Protein AF-A0A9D6JEI1-F1 (afdb_monomer_lite)

Sequence (105 aa):
MTLRQFCEGHGYDPGNISKLERGLLPPPESKEKLTEYAKALKIRRGSDAWYQFFDLARASRGKLPPEILRKRDVVARLPLLFRTLRGQKVSEQKLNELIEMIRRA

Secondary structure (DSSP, 8-state):
--HHHHHHHHT--HHHHHHHHTTSSPPP--HHHHHHHHHHTTPPTTSHHHHHHHHHHHHTTTPPPHHHHT-HHHHHHHHHHHHHHTT----HHHHHHHHHHHHT-

Radius of gyration: 18.29 Å; chains: 1; bounding box: 38×28×50 Å

Foldseek 3Di:
DDLVVLCVVLVHDSVQVVCPVVLVHQDDPDPVVLVSVCVSVVPDPPDPVSVVSVVVSQVSVVHDDVVQVVPVVLVVCVVVVVCVVVVHDDDPVSVVVSVVVVVVD

pLDDT: mean 88.61, std 9.16, range [57.34, 98.12]

Structure (mmCIF, N/CA/C/O backbone):
data_AF-A0A9D6JEI1-F1
#
_entry.id   AF-A0A9D6JEI1-F1
#
loop_
_atom_site.group_PDB
_atom_site.id
_atom_site.type_symbol
_atom_site.label_atom_id
_atom_site.label_alt_id
_atom_site.label_comp_id
_atom_site.label_asym_id
_atom_site.label_entity_id
_atom_site.label_seq_id
_atom_site.pdbx_PDB_ins_code
_atom_site.Cartn_x
_atom_site.Cartn_y
_atom_site.Cartn_z
_atom_site.occupancy
_atom_site.B_iso_or_equiv
_atom_site.auth_seq_id
_atom_site.auth_comp_id
_atom_site.auth_asym_id
_atom_site.auth_atom_id
_atom_site.pdbx_PDB_model_num
ATOM 1 N N . MET A 1 1 ? 19.936 3.146 -13.117 1.00 81.50 1 MET A N 1
ATOM 2 C CA . MET A 1 1 ? 18.748 3.214 -13.995 1.00 81.50 1 MET A CA 1
ATOM 3 C C . MET A 1 1 ? 17.953 4.445 -13.604 1.00 81.50 1 MET A C 1
ATOM 5 O O . MET A 1 1 ? 17.748 4.641 -12.413 1.00 81.50 1 MET A O 1
ATOM 9 N N . THR A 1 2 ? 17.574 5.293 -14.559 1.00 95.25 2 THR A N 1
ATOM 10 C CA . THR A 1 2 ? 16.732 6.476 -14.300 1.00 95.25 2 THR A CA 1
ATOM 11 C C . THR A 1 2 ? 15.244 6.112 -14.307 1.00 95.25 2 THR A C 1
ATOM 13 O O . THR A 1 2 ? 14.867 5.074 -14.851 1.00 95.25 2 THR A O 1
ATOM 16 N N . LEU A 1 3 ? 14.384 6.983 -13.761 1.00 94.06 3 LEU A N 1
ATOM 17 C CA . LEU A 1 3 ? 12.925 6.807 -13.813 1.00 94.06 3 LEU A CA 1
ATOM 18 C C . LEU A 1 3 ? 12.420 6.657 -15.253 1.00 94.06 3 LEU A C 1
ATOM 20 O O . LEU A 1 3 ? 11.597 5.797 -15.543 1.00 94.06 3 LEU A O 1
ATOM 24 N N . ARG A 1 4 ? 12.947 7.480 -16.167 1.00 95.50 4 ARG A N 1
ATOM 25 C CA . ARG A 1 4 ? 12.587 7.441 -17.587 1.00 95.50 4 ARG A CA 1
ATOM 26 C C . ARG A 1 4 ? 12.986 6.110 -18.227 1.00 95.50 4 ARG A C 1
ATOM 28 O O . ARG A 1 4 ? 12.140 5.487 -18.850 1.00 95.50 4 ARG A O 1
ATOM 35 N N . GLN A 1 5 ? 14.213 5.639 -17.985 1.00 96.88 5 GLN A N 1
ATOM 36 C CA . GLN A 1 5 ? 14.676 4.331 -18.470 1.00 96.88 5 GLN A CA 1
ATOM 37 C C . GLN A 1 5 ? 13.832 3.177 -17.913 1.00 96.88 5 GLN A C 1
ATOM 39 O O . GLN A 1 5 ? 13.511 2.240 -18.637 1.00 96.88 5 GLN A O 1
ATOM 44 N N . PHE A 1 6 ? 13.447 3.248 -16.635 1.00 96.69 6 PHE A N 1
ATOM 45 C CA . PHE A 1 6 ? 12.542 2.273 -16.028 1.00 96.69 6 PHE A CA 1
ATOM 46 C C . PHE A 1 6 ? 11.169 2.281 -16.711 1.00 96.69 6 PHE A C 1
ATOM 48 O O . PHE A 1 6 ? 10.646 1.229 -17.067 1.00 96.69 6 PHE A O 1
ATOM 55 N N . CYS A 1 7 ? 10.600 3.466 -16.928 1.00 97.19 7 CYS A N 1
ATOM 56 C CA . CYS A 1 7 ? 9.298 3.612 -17.566 1.00 97.19 7 CYS A CA 1
ATOM 57 C C . CYS A 1 7 ? 9.310 3.109 -19.014 1.00 97.19 7 CYS A C 1
ATOM 59 O O . CYS A 1 7 ? 8.421 2.354 -19.393 1.00 97.19 7 CYS A O 1
ATOM 61 N N . GLU A 1 8 ? 10.335 3.452 -19.796 1.00 96.62 8 GLU A N 1
ATOM 62 C CA . GLU A 1 8 ? 10.514 2.967 -21.171 1.00 96.62 8 GLU A CA 1
ATOM 63 C C . GLU A 1 8 ? 10.635 1.438 -21.218 1.00 96.62 8 GLU A C 1
ATOM 65 O O . GLU A 1 8 ? 9.954 0.794 -22.013 1.00 96.62 8 GLU A O 1
ATOM 70 N N . GLY A 1 9 ? 11.419 0.841 -20.313 1.00 96.25 9 GLY A N 1
ATOM 71 C CA . GLY A 1 9 ? 11.599 -0.613 -20.239 1.00 96.25 9 GLY A CA 1
ATOM 72 C C . GLY A 1 9 ? 10.340 -1.401 -19.857 1.00 96.25 9 GLY A C 1
ATOM 73 O O . GLY A 1 9 ? 10.287 -2.610 -20.081 1.00 96.25 9 GLY A O 1
ATOM 74 N N . HIS A 1 10 ? 9.325 -0.737 -19.298 1.00 96.00 10 HIS A N 1
ATOM 75 C CA . HIS A 1 10 ? 8.085 -1.367 -18.842 1.00 96.00 10 HIS A CA 1
ATOM 76 C C . HIS A 1 10 ? 6.810 -0.796 -19.489 1.00 96.00 10 HIS A C 1
ATOM 78 O O . HIS A 1 10 ? 5.712 -1.228 -19.144 1.00 96.00 10 HIS A O 1
ATOM 84 N N . GLY A 1 11 ? 6.929 0.143 -20.434 1.00 95.75 11 GLY A N 1
ATOM 85 C CA . GLY A 1 11 ? 5.782 0.772 -21.098 1.00 95.75 11 GLY A CA 1
ATOM 86 C C . GLY A 1 11 ? 4.937 1.659 -20.175 1.00 95.75 11 GLY A C 1
ATOM 87 O O . GLY A 1 11 ? 3.721 1.749 -20.341 1.00 95.75 11 GLY A O 1
ATOM 88 N N . TYR A 1 12 ? 5.553 2.285 -19.171 1.00 97.06 12 TYR A N 1
ATOM 89 C CA . TYR A 1 12 ? 4.872 3.191 -18.244 1.00 97.06 12 TYR A CA 1
ATOM 90 C C . TYR A 1 12 ? 4.976 4.643 -18.701 1.00 97.06 12 TYR A C 1
ATOM 92 O O . TYR A 1 12 ? 5.967 5.046 -19.303 1.00 97.06 12 TYR A O 1
ATOM 100 N N . ASP A 1 13 ? 3.976 5.454 -18.352 1.00 97.00 13 ASP A N 1
ATOM 101 C CA . ASP A 1 13 ? 4.052 6.903 -18.537 1.00 97.00 13 ASP A CA 1
ATOM 102 C C . ASP A 1 13 ? 4.940 7.535 -17.442 1.00 97.00 13 ASP A C 1
ATOM 104 O O . ASP A 1 13 ? 4.585 7.460 -16.257 1.00 97.00 13 ASP A O 1
ATOM 108 N N . PRO A 1 14 ? 6.067 8.190 -17.791 1.00 96.81 14 PRO A N 1
ATOM 109 C CA . PRO A 1 14 ? 6.971 8.776 -16.801 1.00 96.81 14 PRO A CA 1
ATOM 110 C C . PRO A 1 14 ? 6.313 9.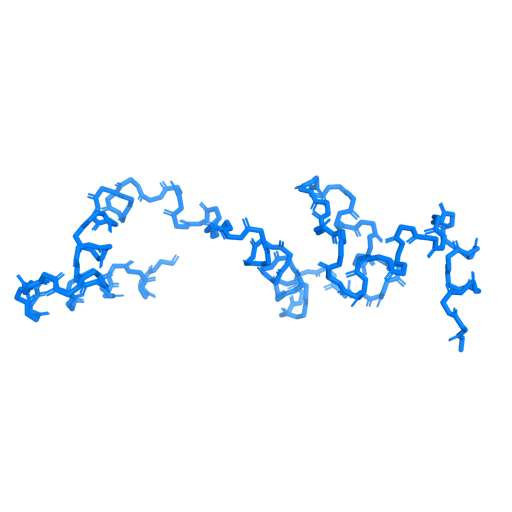858 -15.937 1.00 96.81 14 PRO A C 1
ATOM 112 O O . PRO A 1 14 ? 6.689 10.031 -14.777 1.00 96.81 14 PRO A O 1
ATOM 115 N N . GLY A 1 15 ? 5.327 10.584 -16.477 1.00 97.38 15 GLY A N 1
ATOM 116 C CA . GLY A 1 15 ? 4.589 11.611 -15.743 1.00 97.38 15 GLY A CA 1
ATOM 117 C C . GLY A 1 15 ? 3.735 11.016 -14.624 1.00 97.38 15 GLY A C 1
ATOM 118 O O . GLY A 1 15 ? 3.756 11.512 -13.496 1.00 97.38 15 GLY A O 1
ATOM 119 N N . ASN A 1 16 ? 3.026 9.928 -14.911 1.00 96.88 16 ASN A N 1
ATOM 120 C CA . ASN A 1 16 ? 2.216 9.194 -13.948 1.00 96.88 16 ASN A CA 1
ATOM 121 C C . ASN A 1 16 ? 3.078 8.530 -12.880 1.00 96.88 16 ASN A C 1
ATOM 123 O O . ASN A 1 16 ? 2.767 8.681 -11.700 1.00 96.88 16 ASN A O 1
ATOM 127 N N . ILE A 1 17 ? 4.176 7.864 -13.256 1.00 96.88 17 ILE A N 1
ATOM 128 C CA . ILE A 1 17 ? 5.077 7.270 -12.259 1.00 96.88 17 ILE A CA 1
ATOM 129 C C . ILE A 1 17 ? 5.728 8.367 -11.403 1.00 96.88 17 ILE A C 1
ATOM 131 O O . ILE A 1 17 ? 5.743 8.249 -10.184 1.00 96.88 17 ILE A O 1
ATOM 135 N N . SER A 1 18 ? 6.145 9.496 -11.987 1.00 97.06 18 SER A N 1
ATOM 136 C CA . SER A 1 18 ? 6.675 10.631 -11.215 1.00 97.06 18 SER A CA 1
ATOM 137 C C . SER A 1 18 ? 5.657 11.212 -10.230 1.00 97.06 18 SER A C 1
ATOM 139 O O . SER A 1 18 ? 6.014 11.594 -9.114 1.00 97.06 18 SER A O 1
ATOM 141 N N . LYS A 1 19 ? 4.384 11.337 -10.627 1.00 97.75 19 LYS A N 1
ATOM 142 C CA . LYS A 1 19 ? 3.319 11.781 -9.717 1.00 97.75 19 LYS A CA 1
ATOM 143 C C . LYS A 1 19 ? 3.061 10.742 -8.625 1.00 97.75 19 LYS A C 1
ATOM 145 O O . LYS A 1 19 ? 2.830 11.137 -7.487 1.00 97.75 19 LYS A O 1
ATOM 150 N N . LEU A 1 20 ? 3.123 9.453 -8.959 1.00 95.94 20 LEU A N 1
ATOM 151 C CA . LEU A 1 20 ? 2.948 8.348 -8.019 1.00 95.94 20 LEU A CA 1
ATOM 152 C C . LEU A 1 20 ? 4.054 8.332 -6.955 1.00 95.94 20 LEU A C 1
ATOM 154 O O . LEU A 1 20 ? 3.744 8.325 -5.769 1.00 95.94 20 LEU A O 1
ATOM 158 N N . GLU A 1 21 ? 5.326 8.409 -7.357 1.00 93.69 21 GLU A N 1
ATOM 159 C CA . GLU A 1 21 ? 6.472 8.424 -6.431 1.00 93.69 21 GLU A CA 1
ATOM 160 C C . GLU A 1 21 ? 6.454 9.631 -5.485 1.00 93.69 21 GLU A C 1
ATOM 162 O O . GLU A 1 21 ? 6.887 9.534 -4.340 1.00 93.69 21 GLU A O 1
ATOM 167 N N . ARG A 1 22 ? 5.907 10.766 -5.937 1.00 95.06 22 ARG A N 1
ATOM 168 C CA . ARG A 1 22 ? 5.755 11.985 -5.125 1.00 95.06 22 ARG A CA 1
ATOM 169 C C . ARG A 1 22 ? 4.457 12.035 -4.316 1.00 95.06 22 ARG A C 1
ATOM 171 O O . ARG A 1 22 ? 4.191 13.048 -3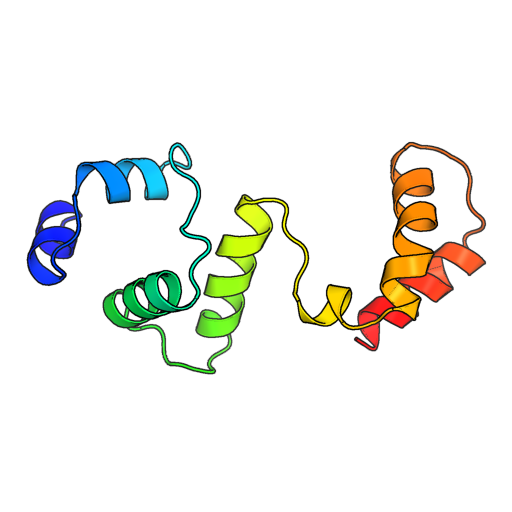.677 1.00 95.06 22 ARG A O 1
ATOM 178 N N . GLY A 1 23 ? 3.621 10.998 -4.382 1.00 91.62 23 GLY A N 1
ATOM 179 C CA . GLY A 1 23 ? 2.333 10.951 -3.684 1.00 91.62 23 GLY A CA 1
ATOM 180 C C . GLY A 1 23 ? 1.267 11.914 -4.227 1.00 91.62 23 GLY A C 1
ATOM 181 O O . GLY A 1 23 ? 0.245 12.114 -3.580 1.00 91.62 23 GLY A O 1
ATOM 182 N N . LEU A 1 24 ? 1.477 12.503 -5.410 1.00 94.81 24 LEU A N 1
ATOM 183 C CA . LEU A 1 24 ? 0.502 13.374 -6.086 1.00 94.81 24 LEU A CA 1
ATOM 184 C C . LEU A 1 24 ? -0.559 12.580 -6.854 1.00 94.81 24 LEU A C 1
ATOM 186 O O . LEU A 1 24 ? -1.647 13.086 -7.122 1.00 94.81 24 LEU A O 1
ATOM 190 N N . LEU A 1 25 ? -0.226 11.351 -7.247 1.00 95.31 25 LEU A N 1
ATOM 191 C CA . LEU A 1 25 ? -1.152 10.389 -7.830 1.00 95.31 25 LEU A CA 1
ATOM 192 C C . LEU A 1 25 ? -1.248 9.204 -6.867 1.00 95.31 25 LEU A C 1
ATOM 194 O O . LEU A 1 25 ? -0.215 8.615 -6.547 1.00 95.31 25 LEU A O 1
ATOM 198 N N . PRO A 1 26 ? -2.444 8.825 -6.397 1.00 94.31 26 PRO A N 1
ATOM 199 C CA . PRO A 1 26 ? -2.561 7.655 -5.548 1.00 94.31 26 PRO A CA 1
ATOM 200 C C . PRO A 1 26 ? -2.281 6.379 -6.364 1.00 94.31 26 PRO A C 1
ATOM 202 O O . PRO A 1 26 ? -2.543 6.347 -7.572 1.00 94.31 26 PRO A O 1
ATOM 205 N N . PRO A 1 27 ? -1.799 5.300 -5.727 1.00 95.19 27 PRO A N 1
ATOM 206 C CA . PRO A 1 27 ? -1.544 4.044 -6.421 1.00 95.19 27 PRO A CA 1
ATOM 207 C C . PRO A 1 27 ? -2.822 3.469 -7.045 1.00 95.19 27 PRO A C 1
ATOM 209 O O . PRO A 1 27 ? -3.936 3.760 -6.580 1.00 95.19 27 PRO A O 1
ATOM 212 N N . PRO A 1 28 ? -2.684 2.651 -8.104 1.00 94.56 28 PRO A N 1
ATOM 213 C CA . PRO A 1 28 ? -3.824 2.009 -8.741 1.00 94.56 28 PRO A CA 1
ATOM 214 C C . PRO A 1 28 ? -4.520 1.051 -7.771 1.00 94.56 28 PRO A C 1
ATOM 216 O O . PR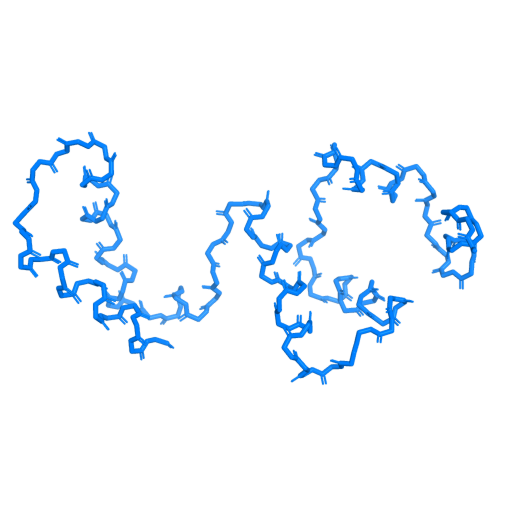O A 1 28 ? -3.878 0.375 -6.972 1.00 94.56 28 PRO A O 1
ATOM 219 N N . GLU A 1 29 ? -5.848 0.968 -7.862 1.00 90.12 29 GLU A N 1
ATOM 220 C CA . GLU A 1 29 ? -6.636 0.034 -7.042 1.00 90.12 29 GLU A CA 1
ATOM 221 C C . GLU A 1 29 ? -6.656 -1.386 -7.609 1.00 90.12 29 GLU A C 1
ATOM 223 O O . GLU A 1 29 ? -6.826 -2.352 -6.864 1.00 90.12 29 GLU A O 1
ATOM 228 N N . SER A 1 30 ? -6.494 -1.507 -8.930 1.00 93.75 30 SER A N 1
ATOM 229 C CA . SER A 1 30 ? -6.461 -2.791 -9.624 1.00 93.75 30 SER A CA 1
ATOM 230 C C . SER A 1 30 ? -5.299 -3.634 -9.107 1.00 93.75 30 SER A C 1
ATOM 232 O O . SER A 1 30 ? -4.130 -3.233 -9.148 1.00 93.75 30 SER A O 1
ATOM 234 N N . LYS A 1 31 ? -5.634 -4.845 -8.655 1.00 92.19 31 LYS A N 1
ATOM 235 C CA . LYS A 1 31 ? -4.649 -5.841 -8.236 1.00 92.19 31 LYS A CA 1
ATOM 236 C C . LYS A 1 31 ? -3.734 -6.213 -9.398 1.00 92.19 31 LYS A C 1
ATOM 238 O O . LYS A 1 31 ? -2.555 -6.472 -9.176 1.00 92.19 31 LYS A O 1
ATOM 243 N N . GLU A 1 32 ? -4.261 -6.221 -10.614 1.00 96.12 32 GLU A N 1
ATOM 244 C CA . GLU A 1 32 ? -3.548 -6.533 -11.849 1.00 96.12 32 GLU A CA 1
ATOM 245 C C . GLU A 1 32 ? -2.446 -5.497 -12.089 1.00 96.12 32 GLU A C 1
ATOM 247 O O . GLU A 1 32 ? -1.281 -5.875 -12.219 1.00 96.12 32 GLU A O 1
ATOM 252 N N . LYS A 1 33 ? -2.772 -4.198 -12.016 1.00 95.94 33 LYS A N 1
ATOM 253 C CA . LYS A 1 33 ? -1.783 -3.126 -12.214 1.00 95.94 33 LYS A CA 1
ATOM 254 C C . LYS A 1 33 ? -0.742 -3.066 -11.092 1.00 95.94 33 LYS A C 1
ATOM 256 O O . LYS A 1 33 ? 0.441 -2.881 -11.358 1.00 95.94 33 LYS A O 1
ATOM 261 N N . LEU A 1 34 ? -1.144 -3.295 -9.840 1.00 96.06 34 LEU A N 1
ATOM 262 C CA . LEU A 1 34 ? -0.190 -3.423 -8.728 1.00 96.06 34 LEU A CA 1
ATOM 263 C C . LEU A 1 34 ? 0.730 -4.644 -8.892 1.00 96.06 34 LEU A C 1
ATOM 265 O O . LEU A 1 34 ? 1.922 -4.563 -8.610 1.00 96.06 34 LEU A O 1
ATOM 269 N N . THR A 1 35 ? 0.203 -5.765 -9.392 1.00 97.31 35 THR A N 1
ATOM 270 C CA . THR A 1 35 ? 0.995 -6.970 -9.698 1.00 97.31 35 THR A CA 1
ATOM 271 C C . THR A 1 35 ? 2.013 -6.685 -10.805 1.00 97.31 35 THR A C 1
ATOM 273 O O . THR A 1 35 ? 3.143 -7.160 -10.728 1.00 97.31 35 THR A O 1
ATOM 276 N N . GLU A 1 36 ? 1.635 -5.911 -11.822 1.00 97.38 36 GLU A N 1
ATOM 277 C CA . GLU A 1 36 ? 2.523 -5.453 -12.899 1.00 97.38 36 GLU A CA 1
ATOM 278 C C . GLU A 1 36 ? 3.683 -4.606 -12.354 1.00 97.38 36 GLU A C 1
ATOM 280 O O . GLU A 1 36 ? 4.846 -4.906 -12.628 1.00 97.38 36 GLU A O 1
ATOM 285 N N . TYR A 1 37 ? 3.393 -3.633 -11.486 1.00 97.31 37 TYR A N 1
ATOM 286 C CA . TYR A 1 37 ? 4.424 -2.822 -10.829 1.00 97.31 37 TYR A CA 1
ATOM 287 C C . TYR A 1 37 ? 5.350 -3.658 -9.950 1.00 97.31 37 TYR A C 1
ATOM 289 O O . TYR A 1 37 ? 6.568 -3.540 -10.059 1.00 97.31 37 TYR A O 1
ATOM 297 N N . ALA A 1 38 ? 4.798 -4.555 -9.133 1.00 97.75 38 ALA A N 1
ATOM 298 C CA . ALA A 1 38 ? 5.598 -5.438 -8.293 1.00 97.75 38 ALA A CA 1
ATOM 299 C C . ALA A 1 38 ? 6.527 -6.340 -9.128 1.00 97.75 38 ALA A C 1
ATOM 301 O O . ALA A 1 38 ? 7.685 -6.537 -8.761 1.00 97.75 38 ALA A O 1
ATOM 302 N N . LYS A 1 39 ? 6.062 -6.834 -10.285 1.00 97.50 39 LYS A N 1
ATOM 303 C CA . LYS A 1 39 ? 6.896 -7.583 -11.240 1.00 97.50 39 LYS A CA 1
ATOM 304 C C . LYS A 1 39 ? 8.014 -6.723 -11.831 1.00 97.50 39 LYS A C 1
ATOM 306 O O . LYS A 1 39 ? 9.154 -7.177 -11.860 1.00 97.50 39 LYS A O 1
ATOM 311 N N . ALA A 1 40 ? 7.715 -5.498 -12.266 1.00 96.94 40 ALA A N 1
ATOM 312 C CA . ALA A 1 40 ? 8.719 -4.571 -12.797 1.00 96.94 40 ALA A CA 1
ATOM 313 C C . ALA A 1 40 ? 9.788 -4.205 -11.753 1.00 96.94 40 ALA A C 1
ATOM 315 O O . ALA A 1 40 ? 10.975 -4.144 -12.062 1.00 96.94 40 ALA A O 1
ATOM 316 N N . LEU A 1 41 ? 9.379 -4.073 -10.490 1.00 95.94 41 LEU A N 1
ATOM 317 C CA . LEU A 1 41 ? 10.264 -3.868 -9.340 1.00 95.94 41 LEU A CA 1
ATOM 318 C C . LEU A 1 41 ? 10.950 -5.156 -8.853 1.00 95.94 41 LEU A C 1
ATOM 320 O O . LEU A 1 41 ? 11.685 -5.126 -7.869 1.00 95.94 41 LEU A O 1
ATOM 324 N N . LYS A 1 42 ? 10.729 -6.290 -9.532 1.00 96.88 42 LYS A N 1
ATOM 325 C CA . LYS A 1 42 ? 11.305 -7.606 -9.210 1.00 96.88 42 LYS A CA 1
ATOM 326 C C . LYS A 1 42 ? 10.981 -8.087 -7.790 1.00 96.88 42 LYS A C 1
ATOM 328 O O . LYS A 1 42 ? 11.738 -8.849 -7.190 1.00 96.88 42 LYS A O 1
ATOM 333 N N . ILE A 1 43 ? 9.829 -7.688 -7.259 1.00 98.12 43 ILE A N 1
ATOM 334 C CA . ILE A 1 43 ? 9.340 -8.149 -5.962 1.00 98.12 43 ILE A CA 1
ATOM 335 C C . ILE A 1 43 ? 8.820 -9.581 -6.125 1.00 98.12 43 ILE A C 1
ATOM 337 O O . ILE A 1 43 ? 7.878 -9.845 -6.878 1.00 98.12 43 ILE A O 1
ATOM 341 N N . ARG A 1 44 ? 9.438 -10.529 -5.413 1.00 97.75 44 ARG A N 1
ATOM 342 C CA . ARG A 1 44 ? 9.064 -11.948 -5.475 1.00 97.75 44 ARG A CA 1
ATOM 343 C C . ARG A 1 44 ? 7.644 -12.153 -4.950 1.00 97.75 44 ARG A C 1
ATOM 345 O O . ARG A 1 44 ? 7.362 -11.857 -3.797 1.00 97.75 44 ARG A O 1
ATOM 352 N N . ARG A 1 45 ? 6.763 -12.738 -5.763 1.00 96.56 45 ARG A N 1
ATOM 353 C CA . ARG A 1 45 ? 5.388 -13.050 -5.351 1.00 96.56 45 ARG A CA 1
ATOM 354 C C . ARG A 1 45 ? 5.366 -13.919 -4.090 1.00 96.56 45 ARG A C 1
ATOM 356 O O . ARG A 1 45 ? 6.040 -14.944 -4.041 1.00 96.56 45 ARG A O 1
ATOM 363 N N . GLY A 1 46 ? 4.553 -13.515 -3.115 1.00 94.81 46 GLY A N 1
ATOM 364 C CA . GLY A 1 46 ? 4.379 -14.229 -1.849 1.00 94.81 46 GLY A CA 1
ATOM 365 C C . GLY A 1 46 ? 5.489 -14.002 -0.820 1.00 94.81 46 GLY A C 1
ATOM 366 O O . GLY A 1 46 ? 5.435 -14.627 0.231 1.00 94.81 46 GLY A O 1
ATOM 367 N N . SER A 1 47 ? 6.474 -13.140 -1.095 1.00 97.75 47 SER A N 1
ATOM 368 C CA . SER A 1 47 ? 7.418 -12.683 -0.070 1.00 97.75 47 SER A CA 1
ATOM 369 C C . SER A 1 47 ? 6.788 -11.631 0.846 1.00 97.75 47 SER A C 1
ATOM 371 O O . SER A 1 47 ? 5.781 -11.013 0.498 1.00 97.75 47 SER A O 1
ATOM 373 N N . ASP A 1 48 ? 7.427 -11.345 1.976 1.00 96.69 48 ASP A N 1
ATOM 374 C CA . ASP A 1 48 ? 6.984 -10.268 2.870 1.00 96.69 48 ASP A CA 1
ATOM 375 C C . ASP A 1 48 ? 6.976 -8.908 2.162 1.00 96.69 48 ASP A C 1
ATOM 377 O O . ASP A 1 48 ? 6.015 -8.153 2.275 1.00 96.69 48 ASP A O 1
ATOM 381 N N . ALA A 1 49 ? 7.987 -8.638 1.326 1.00 97.75 49 ALA A N 1
ATOM 382 C CA . ALA A 1 49 ? 8.042 -7.432 0.501 1.00 97.75 49 ALA A CA 1
ATOM 383 C C . ALA A 1 49 ? 6.867 -7.342 -0.488 1.00 97.75 49 ALA A C 1
ATOM 385 O O . ALA A 1 49 ? 6.391 -6.248 -0.789 1.00 97.75 49 ALA A O 1
ATOM 386 N N . TRP A 1 50 ? 6.370 -8.482 -0.983 1.00 97.12 50 TRP A N 1
ATOM 387 C CA . TRP A 1 50 ? 5.161 -8.517 -1.801 1.00 97.12 50 TRP A CA 1
ATOM 388 C C . TRP A 1 50 ? 3.946 -8.084 -0.992 1.00 97.12 50 TRP A C 1
ATOM 390 O O . TRP A 1 50 ? 3.239 -7.180 -1.419 1.00 97.12 50 TRP A O 1
ATOM 400 N N . TYR A 1 51 ? 3.701 -8.674 0.176 1.00 94.44 51 TYR A N 1
ATOM 401 C CA . TYR A 1 51 ? 2.552 -8.284 1.000 1.00 94.44 51 TYR A CA 1
ATOM 402 C C . TYR A 1 51 ? 2.643 -6.819 1.439 1.00 94.44 51 TYR A C 1
ATOM 404 O O . TYR A 1 51 ? 1.704 -6.055 1.210 1.00 94.44 51 TYR A O 1
ATOM 412 N N . GLN A 1 52 ? 3.820 -6.392 1.902 1.00 95.19 52 GLN A N 1
ATOM 413 C CA . GLN A 1 52 ? 4.090 -5.011 2.287 1.00 95.19 52 GLN A CA 1
ATOM 414 C C . GLN A 1 52 ? 3.822 -4.022 1.144 1.00 95.19 52 GLN A C 1
ATOM 416 O O . GLN A 1 52 ? 3.208 -2.981 1.368 1.00 95.19 52 GLN A O 1
ATOM 421 N N . PHE A 1 53 ? 4.225 -4.340 -0.090 1.00 96.38 53 PHE A N 1
ATOM 422 C CA . PHE A 1 53 ? 3.965 -3.488 -1.253 1.00 96.38 53 PHE A CA 1
ATOM 423 C C . PHE A 1 53 ? 2.463 -3.236 -1.460 1.00 96.38 53 PHE A C 1
ATOM 425 O O . PHE A 1 53 ? 2.036 -2.095 -1.652 1.00 96.38 53 PHE A O 1
ATOM 432 N N . PHE A 1 54 ? 1.643 -4.288 -1.387 1.00 94.69 54 PHE A N 1
ATOM 433 C CA . PHE A 1 54 ? 0.194 -4.155 -1.548 1.00 94.69 54 PHE A CA 1
ATOM 434 C C . PHE A 1 54 ? -0.457 -3.439 -0.361 1.00 94.69 54 PHE A C 1
ATOM 436 O O . PHE A 1 54 ? -1.408 -2.679 -0.558 1.00 94.69 54 PHE A O 1
ATOM 443 N N . ASP A 1 55 ? 0.043 -3.647 0.853 1.00 92.69 55 ASP A N 1
ATOM 444 C CA . ASP A 1 55 ? -0.497 -2.999 2.047 1.00 92.69 55 ASP A CA 1
ATOM 445 C C . ASP A 1 55 ? -0.196 -1.503 2.064 1.00 92.69 55 ASP A C 1
ATOM 447 O O . ASP A 1 55 ? -1.099 -0.709 2.324 1.00 92.69 55 ASP A O 1
ATOM 451 N N . LEU A 1 56 ? 1.009 -1.090 1.661 1.00 93.50 56 LEU A N 1
ATOM 452 C CA . LEU A 1 56 ? 1.353 0.324 1.480 1.00 93.50 56 LEU A CA 1
ATOM 453 C C . LEU A 1 56 ? 0.487 0.986 0.398 1.00 93.50 56 LEU A C 1
ATOM 455 O O . LEU A 1 56 ? -0.020 2.099 0.586 1.00 93.50 56 LEU A O 1
ATOM 459 N N . ALA A 1 57 ? 0.243 0.287 -0.715 1.00 94.38 57 ALA A N 1
ATOM 460 C CA . ALA A 1 57 ? -0.642 0.782 -1.765 1.00 94.38 57 ALA A CA 1
ATOM 461 C C . ALA A 1 57 ? -2.088 0.985 -1.270 1.00 94.38 57 ALA A C 1
ATOM 463 O O . ALA A 1 57 ? -2.754 1.938 -1.668 1.00 94.38 57 ALA A O 1
ATOM 464 N N . ARG A 1 58 ? -2.589 0.130 -0.372 1.00 92.19 58 ARG A N 1
ATOM 465 C CA . ARG A 1 58 ? -3.923 0.296 0.233 1.00 92.19 58 ARG A CA 1
ATOM 466 C C . ARG A 1 58 ? -3.953 1.382 1.299 1.00 92.19 58 ARG A C 1
ATOM 468 O O . ARG A 1 58 ? -4.862 2.213 1.285 1.00 92.19 58 ARG A O 1
ATOM 475 N N . ALA A 1 59 ? -2.963 1.395 2.186 1.00 89.75 59 ALA A N 1
ATOM 476 C CA . ALA A 1 59 ? -2.869 2.338 3.293 1.00 89.75 59 ALA A CA 1
ATOM 477 C C . ALA A 1 59 ? -2.784 3.786 2.792 1.00 89.75 59 ALA A C 1
ATOM 479 O O . ALA A 1 59 ? -3.505 4.646 3.289 1.00 89.75 59 ALA A O 1
ATOM 480 N N . SER A 1 60 ? -2.002 4.040 1.736 1.00 89.44 60 SER A N 1
ATOM 481 C CA . SER A 1 60 ? -1.934 5.358 1.077 1.00 89.44 60 SER A CA 1
ATOM 482 C C . SER A 1 60 ? -3.271 5.829 0.487 1.00 89.44 60 SER A C 1
ATOM 484 O O . SER A 1 60 ? -3.467 7.024 0.285 1.00 89.44 60 SER A O 1
ATOM 486 N N . ARG A 1 61 ? -4.218 4.912 0.251 1.00 90.25 61 ARG A N 1
ATOM 487 C CA . ARG A 1 61 ? -5.594 5.216 -0.171 1.00 90.25 61 ARG A CA 1
ATOM 488 C C . ARG A 1 61 ? -6.599 5.214 0.983 1.00 90.25 61 ARG A C 1
ATOM 490 O O . ARG A 1 61 ? -7.802 5.248 0.734 1.00 90.25 61 ARG A O 1
ATOM 497 N N . GLY A 1 62 ? -6.136 5.102 2.229 1.00 87.62 62 GLY A N 1
ATOM 498 C CA . GLY A 1 62 ? -6.996 4.980 3.406 1.00 87.62 62 GLY A CA 1
ATOM 499 C C . GLY A 1 62 ? -7.853 3.709 3.413 1.00 87.62 62 GLY A C 1
ATOM 500 O O . GLY A 1 62 ? -8.903 3.681 4.052 1.00 87.62 62 GLY A O 1
ATOM 501 N N . LYS A 1 63 ? -7.450 2.660 2.681 1.00 88.88 63 LYS A N 1
ATOM 502 C CA . LYS A 1 63 ? -8.195 1.398 2.609 1.00 88.88 63 LYS A CA 1
ATOM 503 C C . LYS A 1 63 ? -7.691 0.404 3.648 1.00 88.88 63 LYS A C 1
ATOM 505 O O . LYS A 1 63 ? -6.490 0.185 3.778 1.00 88.88 63 LYS A O 1
ATOM 510 N N . LEU A 1 64 ? -8.630 -0.246 4.332 1.00 84.69 64 LEU A N 1
ATOM 511 C CA . LEU A 1 64 ? -8.331 -1.368 5.217 1.00 84.69 64 LEU A CA 1
ATOM 512 C C . LEU A 1 64 ? -7.966 -2.629 4.411 1.00 84.69 64 LEU A C 1
ATOM 514 O O . LEU A 1 64 ? -8.500 -2.825 3.311 1.00 84.69 64 LEU 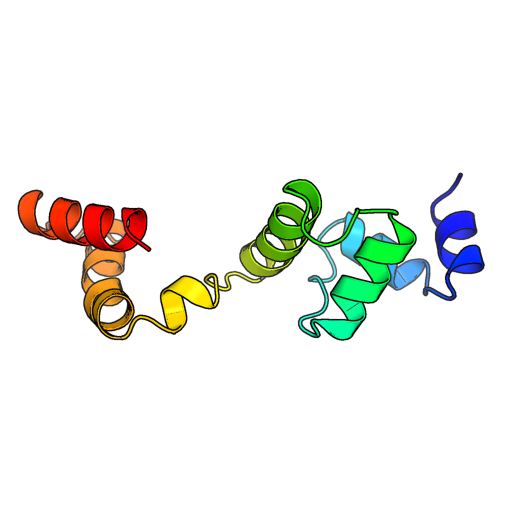A O 1
ATOM 518 N N . PRO A 1 65 ? -7.106 -3.507 4.959 1.00 82.50 65 PRO A N 1
ATOM 519 C CA . PRO A 1 65 ? -6.842 -4.825 4.396 1.00 82.50 65 PRO A CA 1
ATOM 520 C C . PRO A 1 65 ? -8.138 -5.632 4.170 1.00 82.50 65 PRO A C 1
ATOM 522 O O . PRO A 1 65 ? -9.008 -5.660 5.052 1.00 82.50 65 PRO A O 1
ATOM 525 N N . PRO A 1 66 ? -8.303 -6.303 3.012 1.00 82.19 66 PRO A N 1
ATOM 526 C CA . PRO A 1 66 ? -9.463 -7.153 2.730 1.00 82.19 66 PRO A CA 1
ATOM 527 C C . PRO A 1 66 ? -9.715 -8.234 3.787 1.00 82.19 66 PRO A C 1
ATOM 529 O O . PRO A 1 66 ? -10.855 -8.638 4.002 1.00 82.19 66 PRO A O 1
ATOM 532 N N . GLU A 1 67 ? -8.659 -8.700 4.442 1.00 82.44 67 GLU A N 1
ATOM 533 C CA . GLU A 1 67 ? -8.668 -9.706 5.501 1.00 82.44 67 GLU A CA 1
ATOM 534 C C . GLU A 1 67 ? -9.479 -9.221 6.709 1.00 82.44 67 GLU A C 1
ATOM 536 O O . GLU A 1 67 ? -10.261 -9.989 7.269 1.00 82.44 67 GLU A O 1
ATOM 541 N N . ILE A 1 68 ? -9.378 -7.928 7.041 1.00 83.88 68 ILE A N 1
ATOM 542 C CA . ILE A 1 68 ? -10.186 -7.279 8.082 1.00 83.88 68 ILE A CA 1
ATOM 543 C C . ILE A 1 68 ? -11.633 -7.136 7.606 1.00 83.88 68 ILE A C 1
ATOM 545 O O . ILE A 1 68 ? -12.566 -7.465 8.334 1.00 83.88 68 ILE A O 1
ATOM 549 N N . LEU A 1 69 ? -11.833 -6.687 6.363 1.00 85.50 69 LEU A N 1
ATOM 550 C CA . LEU A 1 69 ? -13.170 -6.431 5.809 1.00 85.50 69 LEU A CA 1
ATOM 551 C C . LEU A 1 69 ? -14.021 -7.700 5.646 1.00 85.50 69 LEU A C 1
ATOM 553 O O . LEU A 1 69 ? -15.248 -7.630 5.683 1.00 85.50 69 LEU A O 1
ATOM 557 N N . ARG A 1 70 ? -13.393 -8.868 5.475 1.00 87.44 70 ARG A N 1
ATOM 558 C CA . ARG A 1 70 ? -14.089 -10.162 5.387 1.00 87.44 70 ARG A CA 1
ATOM 559 C C . ARG A 1 70 ? -14.638 -10.642 6.734 1.00 87.44 70 ARG A C 1
ATOM 561 O O . ARG A 1 70 ? -15.548 -11.469 6.750 1.00 87.44 70 ARG A O 1
ATOM 568 N N . LYS A 1 71 ? -14.122 -10.123 7.851 1.00 85.50 71 LYS A N 1
ATOM 569 C CA . LYS A 1 71 ? -14.504 -10.525 9.210 1.00 85.50 71 LYS A CA 1
ATOM 570 C C . LYS A 1 71 ? -15.617 -9.625 9.722 1.00 85.50 71 LYS A C 1
ATOM 572 O O . LYS A 1 71 ? -15.382 -8.532 10.234 1.00 85.50 71 LYS A O 1
ATOM 577 N N . ARG A 1 72 ? -16.861 -10.067 9.512 1.00 85.88 72 ARG A N 1
ATOM 578 C CA . ARG A 1 72 ? -18.073 -9.281 9.817 1.00 85.88 72 ARG A CA 1
ATOM 579 C C . ARG A 1 72 ? -18.133 -8.830 11.278 1.00 85.88 72 ARG A C 1
ATOM 581 O O . ARG A 1 72 ? -18.588 -7.727 11.555 1.00 85.88 72 ARG A O 1
ATOM 588 N N . ASP A 1 73 ? -17.658 -9.669 12.186 1.00 84.44 73 ASP A N 1
ATOM 589 C CA . ASP A 1 73 ? -17.524 -9.414 13.618 1.00 84.44 73 ASP A CA 1
ATOM 590 C C . ASP A 1 73 ? -16.536 -8.278 13.927 1.00 84.44 73 ASP A C 1
ATOM 592 O O . ASP A 1 73 ? -16.850 -7.393 14.726 1.00 84.44 73 ASP A O 1
ATOM 596 N N . VAL A 1 74 ? -15.382 -8.248 13.252 1.00 85.31 74 VAL A N 1
ATOM 597 C CA . VAL A 1 74 ? -14.400 -7.158 13.368 1.00 85.31 74 VAL A CA 1
ATOM 598 C C . VAL A 1 74 ? -14.978 -5.866 12.793 1.00 85.31 74 VAL A C 1
ATOM 600 O O . VAL A 1 74 ? -14.967 -4.832 13.463 1.00 85.31 74 VAL A O 1
ATOM 603 N N . VAL A 1 75 ? -15.554 -5.927 11.588 1.00 86.38 75 VAL A N 1
ATOM 604 C CA . VAL A 1 75 ? -16.162 -4.767 10.914 1.00 86.38 75 VAL A CA 1
ATOM 605 C C . VAL A 1 75 ? -17.278 -4.148 11.759 1.00 86.38 75 VAL A C 1
ATOM 607 O O . VAL A 1 75 ? -17.313 -2.929 11.920 1.00 86.38 75 VAL A O 1
ATOM 610 N N . ALA A 1 76 ? -18.143 -4.968 12.363 1.00 87.00 76 ALA A N 1
ATOM 611 C CA . ALA A 1 76 ? -19.227 -4.505 13.231 1.00 87.00 76 ALA A CA 1
ATOM 612 C C . ALA A 1 76 ?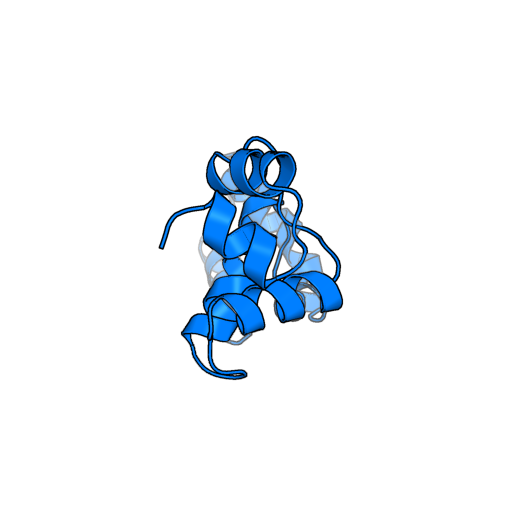 -18.727 -3.734 14.466 1.00 87.00 76 ALA A C 1
ATOM 614 O O . ALA A 1 76 ? -19.443 -2.886 15.002 1.00 87.00 76 ALA A O 1
ATOM 615 N N . ARG A 1 77 ? -17.493 -3.995 14.915 1.00 84.19 77 ARG A N 1
ATOM 616 C CA . ARG A 1 77 ? -16.883 -3.338 16.078 1.00 84.19 77 ARG A CA 1
ATOM 617 C C . ARG A 1 77 ? -16.000 -2.137 15.720 1.00 84.19 77 ARG A C 1
ATOM 619 O O . ARG A 1 77 ? -15.708 -1.340 16.610 1.00 84.19 77 ARG A O 1
ATOM 626 N N . LEU A 1 78 ? -15.651 -1.914 14.448 1.00 86.06 78 LEU A N 1
ATOM 627 C CA . LEU A 1 78 ? -14.876 -0.736 14.019 1.00 86.06 78 LEU A CA 1
ATOM 628 C C . LEU A 1 78 ? -15.477 0.616 14.465 1.00 86.06 78 LEU A C 1
ATOM 630 O O . LEU A 1 78 ? -14.715 1.483 14.900 1.00 86.06 78 LEU A O 1
ATOM 634 N N . PRO A 1 79 ? -16.811 0.831 14.472 1.00 86.56 79 PRO A N 1
ATOM 635 C CA . PRO A 1 79 ? -17.384 2.077 14.981 1.00 86.56 79 PRO A CA 1
ATOM 636 C C . PRO A 1 79 ? -17.083 2.357 16.460 1.00 86.56 79 PRO A C 1
ATOM 638 O O . PRO A 1 79 ? -17.080 3.521 16.864 1.00 86.56 79 PRO A O 1
ATOM 641 N N . LEU A 1 80 ? -16.850 1.329 17.290 1.00 84.00 80 LEU A N 1
ATOM 642 C CA . LEU A 1 80 ? -16.392 1.520 18.673 1.00 84.00 80 LEU A CA 1
ATOM 643 C C . LEU A 1 80 ? -14.980 2.109 18.688 1.00 84.00 80 LEU A C 1
ATOM 645 O O . LEU A 1 80 ? -14.772 3.133 19.329 1.00 84.00 80 LEU A O 1
ATOM 649 N N . LEU A 1 81 ? -14.054 1.535 17.915 1.00 80.44 81 LEU A N 1
ATOM 650 C CA . LEU A 1 81 ? -12.687 2.047 17.781 1.00 80.44 81 LEU A CA 1
ATOM 651 C C . LEU A 1 81 ? -12.662 3.495 17.299 1.00 80.44 81 LEU A C 1
ATOM 653 O O . LEU A 1 81 ? -11.980 4.335 17.876 1.00 80.44 81 LEU A O 1
ATOM 657 N N . PHE A 1 82 ? -13.436 3.806 16.258 1.00 82.94 82 PHE A N 1
ATOM 658 C CA . PHE A 1 82 ? -13.467 5.153 15.696 1.00 82.94 82 PHE A CA 1
ATOM 659 C C . PHE A 1 82 ? -14.016 6.181 16.688 1.00 82.94 82 PHE A C 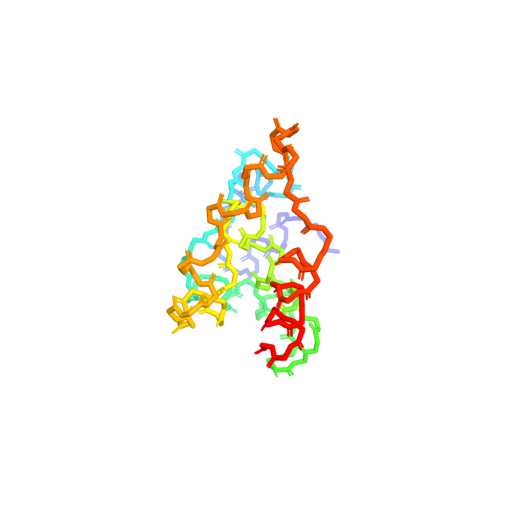1
ATOM 661 O O . PHE A 1 82 ? -13.581 7.329 16.680 1.00 82.94 82 PHE A O 1
ATOM 668 N N . ARG A 1 83 ? -14.959 5.789 17.557 1.00 82.31 83 ARG A N 1
ATOM 669 C CA . ARG A 1 83 ? -15.431 6.639 18.659 1.00 82.31 83 ARG A CA 1
ATOM 670 C C . ARG A 1 83 ? -14.323 6.900 19.677 1.00 82.31 83 ARG A C 1
ATOM 672 O O . ARG A 1 83 ? -14.129 8.059 20.036 1.00 82.31 83 ARG A O 1
ATOM 679 N N . THR A 1 84 ? -13.560 5.874 20.055 1.00 79.75 84 THR A N 1
ATOM 680 C CA . THR A 1 84 ? -12.390 6.021 20.936 1.00 79.75 84 THR A CA 1
ATOM 681 C C . THR A 1 84 ? -11.347 6.969 20.348 1.00 79.75 84 THR A C 1
ATOM 683 O O . THR A 1 84 ? -10.913 7.894 21.024 1.00 79.75 84 THR A O 1
ATOM 686 N N . LEU A 1 85 ? -10.993 6.800 19.068 1.00 75.88 85 LEU A N 1
ATOM 687 C CA . LEU A 1 85 ? -10.034 7.673 18.372 1.00 75.88 85 LEU A CA 1
ATOM 688 C C . LEU A 1 85 ? -10.512 9.132 18.282 1.00 75.88 85 LEU A C 1
ATOM 690 O O . LEU A 1 85 ? -9.694 10.043 18.237 1.00 75.88 85 LEU A O 1
ATOM 694 N N . ARG A 1 86 ? -11.831 9.366 18.296 1.00 81.81 86 ARG A N 1
ATOM 695 C CA . ARG A 1 86 ? -12.446 10.704 18.362 1.00 81.81 86 ARG A CA 1
ATOM 696 C C . ARG A 1 86 ? -12.566 11.259 19.790 1.00 81.81 86 ARG A C 1
ATOM 698 O O . ARG A 1 86 ? -13.288 12.229 20.000 1.00 81.81 86 ARG A O 1
ATOM 705 N N . GLY A 1 87 ? -11.902 10.650 20.773 1.00 73.44 87 GLY A N 1
ATOM 706 C CA . GLY A 1 87 ? -11.863 11.131 22.157 1.00 73.44 87 GLY A CA 1
ATOM 707 C C . GLY A 1 87 ? -13.074 10.744 23.010 1.00 73.44 87 GLY A C 1
ATOM 708 O O . GLY A 1 87 ? -13.213 11.232 24.131 1.00 73.44 87 GLY A O 1
ATOM 709 N N . GLN A 1 88 ? -13.957 9.863 22.524 1.00 72.56 88 GLN A N 1
ATOM 710 C CA . GLN A 1 88 ? -15.051 9.343 23.347 1.00 72.56 88 GLN A CA 1
ATOM 711 C C . GLN A 1 88 ? -14.524 8.240 24.269 1.00 72.56 88 GLN A C 1
ATOM 713 O O . GLN A 1 88 ? -13.900 7.285 23.807 1.00 72.56 88 GLN A O 1
ATOM 718 N N . LYS A 1 89 ? -14.791 8.346 25.576 1.00 68.06 89 LYS A N 1
ATOM 719 C CA . LYS A 1 89 ? -14.386 7.324 26.551 1.00 68.06 89 LYS A CA 1
ATOM 720 C C . LYS A 1 89 ? -15.078 5.993 26.239 1.00 68.06 89 LYS A C 1
ATOM 722 O O . LYS A 1 89 ? -16.298 5.875 26.336 1.00 68.06 89 LYS A O 1
ATOM 727 N N . VAL A 1 90 ? -14.283 4.986 25.898 1.00 70.88 90 VAL A N 1
ATOM 728 C CA . VAL A 1 90 ? -14.687 3.579 25.795 1.00 70.88 90 VAL A CA 1
ATOM 729 C C . VAL A 1 90 ? -13.941 2.817 26.886 1.00 70.88 90 VAL A C 1
ATOM 731 O O . VAL A 1 90 ? -12.813 3.175 27.216 1.00 70.88 90 VAL A O 1
ATOM 734 N N . SER A 1 91 ? -14.562 1.795 27.481 1.00 75.94 91 SER A N 1
ATOM 735 C CA . SER A 1 91 ? -13.879 0.988 28.494 1.00 75.94 91 SER A CA 1
ATOM 736 C C . SER A 1 91 ? -12.673 0.267 27.887 1.00 75.94 91 SER A C 1
ATOM 738 O O . SER A 1 91 ? -12.773 -0.305 26.798 1.00 75.94 91 SER A O 1
ATOM 740 N N . GLU A 1 92 ? -11.548 0.256 28.609 1.00 71.88 92 GLU A N 1
ATOM 741 C CA . GLU A 1 92 ? -10.313 -0.425 28.188 1.00 71.88 92 GLU A CA 1
ATOM 742 C C . GLU A 1 92 ? -10.565 -1.888 27.815 1.00 71.88 92 GLU A C 1
ATOM 744 O O . GLU A 1 92 ? -10.044 -2.374 26.819 1.00 71.88 92 GLU A O 1
ATOM 749 N N . GLN A 1 93 ? -11.456 -2.566 28.542 1.00 77.25 93 GLN A N 1
ATOM 750 C CA . GLN A 1 93 ? -11.854 -3.945 28.261 1.00 77.25 93 GLN A CA 1
ATOM 751 C C . GLN A 1 93 ? -12.437 -4.122 26.848 1.00 77.25 93 GLN A C 1
ATOM 753 O O . GLN A 1 93 ? -12.026 -5.025 26.125 1.00 77.25 93 GLN A O 1
ATOM 758 N N . LYS A 1 94 ? -13.334 -3.226 26.406 1.00 69.62 94 LYS A N 1
ATOM 759 C CA . LYS A 1 94 ? -13.937 -3.294 25.061 1.00 69.62 94 LYS A CA 1
ATOM 760 C C . LYS A 1 94 ? -12.931 -2.969 23.960 1.00 69.62 94 LYS A C 1
ATOM 762 O O . LYS A 1 94 ? -13.049 -3.489 22.851 1.00 69.62 94 LYS A O 1
ATOM 767 N N . LEU A 1 95 ? -11.962 -2.102 24.254 1.00 75.56 95 LEU A N 1
ATOM 768 C CA . LEU A 1 95 ? -10.878 -1.789 23.329 1.00 75.56 95 LEU A CA 1
ATOM 769 C C . LEU A 1 95 ? -9.913 -2.974 23.195 1.00 75.56 95 LEU A C 1
ATOM 771 O O . LEU A 1 95 ? -9.574 -3.354 22.078 1.00 75.56 95 LEU A O 1
ATOM 775 N N . ASN A 1 96 ? -9.541 -3.598 24.313 1.00 76.88 96 ASN A N 1
ATOM 776 C CA . ASN A 1 96 ? -8.662 -4.764 24.342 1.00 76.88 96 ASN A CA 1
ATOM 777 C C . ASN A 1 96 ? -9.289 -5.973 23.640 1.00 76.88 96 ASN A C 1
ATOM 779 O O . ASN A 1 96 ? -8.613 -6.625 22.851 1.00 76.88 96 ASN A O 1
ATOM 783 N N . GLU A 1 97 ? -10.588 -6.224 23.827 1.00 78.56 97 GLU A N 1
ATOM 784 C CA . GLU A 1 97 ? -11.312 -7.245 23.057 1.00 78.56 97 GLU A CA 1
ATOM 785 C C . GLU A 1 97 ? -11.205 -7.011 21.545 1.00 78.56 97 GLU A C 1
ATOM 787 O O . GLU A 1 97 ? -10.971 -7.945 20.783 1.00 78.56 97 GLU A O 1
ATOM 792 N N . LEU A 1 98 ? -11.353 -5.761 21.098 1.00 72.06 98 LEU A N 1
ATOM 793 C CA . LEU A 1 98 ? -11.259 -5.424 19.681 1.00 72.06 98 LEU A CA 1
ATOM 794 C C . LEU A 1 98 ? -9.830 -5.569 19.141 1.00 72.06 98 LEU A C 1
ATOM 796 O O . LEU A 1 98 ? -9.649 -6.074 18.035 1.00 72.06 98 LEU A O 1
ATOM 800 N N . ILE A 1 99 ? -8.822 -5.163 19.915 1.00 75.31 99 ILE A N 1
ATOM 801 C CA . ILE A 1 99 ? -7.408 -5.349 19.560 1.00 75.31 99 ILE A CA 1
ATOM 802 C C . ILE A 1 99 ? -7.093 -6.840 19.410 1.00 75.31 99 ILE A C 1
ATOM 804 O O . ILE A 1 99 ? -6.471 -7.235 18.426 1.00 75.31 99 ILE A O 1
ATOM 808 N N . GLU A 1 100 ? -7.564 -7.677 20.332 1.00 81.94 100 GLU A N 1
ATOM 809 C CA . GLU A 1 100 ? -7.360 -9.126 20.266 1.00 81.94 100 GLU A CA 1
ATOM 810 C C . GLU A 1 100 ? -8.079 -9.768 19.075 1.00 81.94 100 GLU A C 1
ATOM 812 O O . GLU A 1 100 ? -7.520 -10.647 18.419 1.00 81.94 100 GLU A O 1
ATOM 817 N N . MET A 1 101 ? -9.275 -9.291 18.721 1.00 70.69 101 MET A N 1
ATOM 818 C CA . MET A 1 101 ? -9.965 -9.734 17.505 1.00 70.69 101 MET A CA 1
ATOM 819 C C . MET A 1 101 ? -9.189 -9.385 16.229 1.00 70.69 101 MET A C 1
ATOM 821 O O . MET A 1 101 ? -9.180 -10.179 15.293 1.00 70.69 101 MET A O 1
ATOM 825 N N . ILE A 1 102 ? -8.521 -8.227 16.192 1.00 74.69 102 ILE A N 1
ATOM 826 C CA . ILE A 1 102 ? -7.678 -7.815 15.060 1.00 74.69 102 ILE A CA 1
ATOM 827 C C . ILE A 1 102 ? -6.355 -8.599 15.038 1.00 74.69 102 ILE A C 1
ATOM 829 O O . ILE A 1 102 ? -5.894 -8.966 13.968 1.00 74.69 102 ILE A O 1
ATOM 833 N N . ARG A 1 103 ? -5.740 -8.892 16.191 1.00 74.19 103 ARG A N 1
ATOM 834 C CA . ARG A 1 103 ? -4.475 -9.655 16.273 1.00 74.19 103 ARG A CA 1
ATOM 835 C C . ARG A 1 103 ? -4.618 -11.119 15.889 1.00 74.19 103 ARG A C 1
ATOM 837 O O . ARG A 1 103 ? -3.692 -11.704 15.344 1.00 74.19 103 ARG A O 1
ATOM 844 N N . ARG A 1 104 ? -5.771 -11.713 16.192 1.00 74.00 104 ARG A N 1
ATOM 845 C CA . ARG A 1 104 ? -6.124 -13.068 15.750 1.00 74.00 104 ARG A CA 1
ATOM 846 C C . ARG A 1 104 ? -6.535 -13.103 14.281 1.00 74.00 104 ARG A C 1
ATOM 848 O O . ARG A 1 104 ? -6.945 -14.168 13.808 1.00 74.00 104 ARG A O 1
ATOM 855 N N . ALA A 1 105 ? -6.525 -11.950 13.599 1.00 57.34 105 ALA A N 1
ATOM 856 C CA . ALA A 1 105 ? -7.022 -11.843 12.247 1.00 57.34 105 ALA A CA 1
ATOM 857 C C . ALA A 1 105 ? -5.976 -12.120 11.171 1.00 57.34 105 ALA A C 1
ATOM 859 O O . ALA A 1 105 ? -6.410 -12.751 10.176 1.00 57.34 105 ALA A O 1
#